Protein AF-A0A7J6S0A9-F1 (afdb_monomer_lite)

InterPro domains:
  IPR013057 Amino acid transporter, transmembrane domain [PF01490] (2-110)

Organism: Perkinsus olseni (NCBI:txid32597)

Sequence (117 aa):
YPLFLGIAALSFEGVAAMALPIENSMANPAKFPNVLGYAVVLILILNLLFSCVMVVAVSGISDDVPGVITRAMPEGSTISRVVSACLSLELLCTYPGNAIPLFKLLERSTAAGRVFG

Foldseek 3Di:
DVVVVVVVVVVCVLLVVVLVVVLVPDPDNVCSVVVSVVVVVVVVVVVVVVVVVVVVVCVPPPDDCPPDNLVVDPPPDPVSVVVVVVVVVVVVVVVVVVVVVVVVVVVVVVVVVVVVD

pLDDT: mean 77.53, std 9.84, range [43.66, 91.38]

Structure (mmCIF, N/CA/C/O backbone):
data_AF-A0A7J6S0A9-F1
#
_entry.id   AF-A0A7J6S0A9-F1
#
loop_
_atom_site.group_PDB
_atom_site.id
_atom_site.type_symbol
_atom_site.label_atom_id
_atom_site.label_alt_id
_atom_site.label_comp_id
_atom_site.label_asym_id
_atom_site.label_entity_id
_atom_site.label_seq_id
_atom_site.pdbx_PDB_ins_code
_atom_site.Cartn_x
_atom_site.Cartn_y
_atom_site.Cartn_z
_atom_site.occupancy
_atom_site.B_iso_or_equiv
_atom_site.auth_seq_id
_atom_site.auth_comp_id
_atom_site.auth_asym_id
_atom_site.auth_atom_id
_atom_site.pdbx_PDB_model_num
ATOM 1 N N . TYR A 1 1 ? 14.575 11.666 -1.178 1.00 55.00 1 TYR A N 1
ATOM 2 C CA . TYR A 1 1 ? 14.305 11.016 0.125 1.00 55.00 1 TYR A CA 1
ATOM 3 C C . TYR A 1 1 ? 12.892 11.213 0.693 1.00 55.00 1 TYR A C 1
ATOM 5 O O . TYR A 1 1 ? 12.353 10.211 1.144 1.00 55.00 1 TYR A O 1
ATOM 13 N N . PRO A 1 2 ? 12.241 12.398 0.674 1.00 79.00 2 PRO A N 1
ATOM 14 C CA . PRO A 1 2 ? 10.932 12.561 1.335 1.00 79.00 2 PRO A CA 1
ATOM 15 C C . PRO A 1 2 ? 9.806 11.734 0.693 1.00 79.00 2 PRO A C 1
ATOM 17 O O . PRO A 1 2 ? 8.942 11.225 1.398 1.00 79.00 2 PRO A O 1
ATOM 20 N N . LEU A 1 3 ? 9.858 11.532 -0.628 1.00 79.38 3 LEU A N 1
ATOM 21 C CA . LEU A 1 3 ? 8.872 10.737 -1.365 1.00 79.38 3 LEU A CA 1
ATOM 22 C C . LEU A 1 3 ? 8.800 9.278 -0.881 1.00 79.38 3 LEU A C 1
ATOM 24 O O . LEU A 1 3 ? 7.712 8.739 -0.727 1.00 79.38 3 LEU A O 1
ATOM 28 N N . PHE A 1 4 ? 9.950 8.660 -0.588 1.00 77.94 4 PHE A N 1
ATOM 29 C CA . PHE A 1 4 ? 10.008 7.283 -0.090 1.00 77.94 4 PHE A CA 1
ATOM 30 C C . PHE A 1 4 ? 9.313 7.147 1.268 1.00 77.94 4 PHE A C 1
ATOM 32 O O . PHE A 1 4 ? 8.468 6.275 1.447 1.00 77.94 4 PHE A O 1
ATOM 39 N N . LEU A 1 5 ? 9.623 8.053 2.202 1.00 82.62 5 LEU A N 1
ATOM 40 C CA . LEU A 1 5 ? 8.994 8.061 3.521 1.00 82.62 5 LEU A CA 1
ATOM 41 C C . LEU A 1 5 ? 7.485 8.337 3.421 1.00 82.62 5 LEU A C 1
ATOM 43 O O . LEU A 1 5 ? 6.708 7.700 4.123 1.00 82.62 5 LEU A O 1
ATOM 47 N N . GLY A 1 6 ? 7.071 9.242 2.527 1.00 83.44 6 GLY A N 1
ATOM 48 C CA . GLY A 1 6 ? 5.660 9.550 2.289 1.00 83.44 6 GLY A CA 1
ATOM 49 C C . GLY A 1 6 ? 4.867 8.355 1.754 1.00 83.44 6 GLY A C 1
ATOM 50 O O . GLY A 1 6 ? 3.793 8.060 2.269 1.00 83.44 6 GLY A O 1
ATOM 51 N N . ILE A 1 7 ? 5.413 7.623 0.779 1.00 81.75 7 ILE A N 1
ATOM 52 C CA . ILE A 1 7 ? 4.778 6.413 0.228 1.00 81.75 7 ILE A CA 1
ATOM 53 C C . ILE A 1 7 ? 4.733 5.293 1.276 1.00 81.75 7 ILE A C 1
ATOM 55 O O . ILE A 1 7 ? 3.716 4.609 1.409 1.00 81.75 7 ILE A O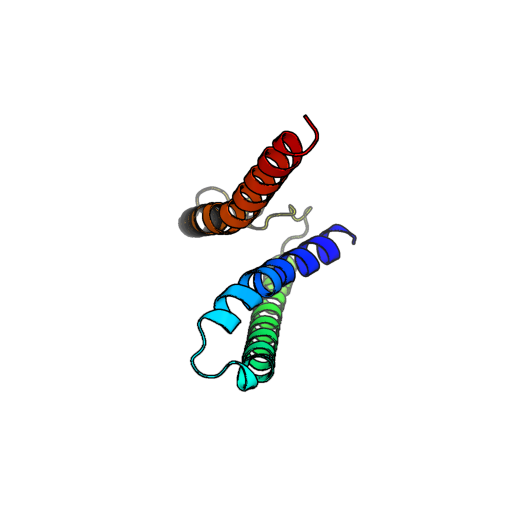 1
ATOM 59 N N . ALA A 1 8 ? 5.804 5.127 2.058 1.00 81.38 8 ALA A N 1
ATOM 60 C CA . ALA A 1 8 ? 5.834 4.156 3.147 1.00 81.38 8 ALA A CA 1
ATOM 61 C C . ALA A 1 8 ? 4.767 4.470 4.209 1.00 81.38 8 ALA A C 1
ATOM 63 O O . ALA A 1 8 ? 4.022 3.579 4.607 1.00 81.38 8 ALA A O 1
ATOM 64 N N . ALA A 1 9 ? 4.640 5.734 4.621 1.00 81.81 9 ALA A N 1
ATOM 65 C CA . ALA A 1 9 ? 3.626 6.163 5.581 1.00 81.81 9 ALA A CA 1
ATOM 66 C C . ALA A 1 9 ? 2.193 5.966 5.047 1.00 81.81 9 ALA A C 1
ATOM 68 O O . ALA A 1 9 ? 1.361 5.392 5.749 1.00 81.81 9 ALA A O 1
ATOM 69 N N . LEU A 1 10 ? 1.929 6.354 3.792 1.00 81.25 10 LEU A N 1
ATOM 70 C CA . LEU A 1 10 ? 0.634 6.163 3.123 1.00 81.25 10 LEU A CA 1
ATOM 71 C C . LEU A 1 10 ? 0.226 4.681 3.062 1.00 81.25 10 LEU A C 1
ATOM 73 O O . LEU A 1 10 ? -0.938 4.339 3.254 1.00 81.25 10 LEU A O 1
ATOM 77 N N . SER A 1 11 ? 1.191 3.782 2.852 1.00 78.44 11 SER A N 1
ATOM 78 C CA . SER A 1 11 ? 0.934 2.335 2.784 1.00 78.44 11 SER A CA 1
ATOM 79 C C . SER A 1 11 ? 0.435 1.757 4.116 1.00 78.44 11 SER A C 1
ATOM 81 O O . SER A 1 11 ? -0.344 0.804 4.124 1.00 78.44 11 SER A O 1
ATOM 83 N N . PHE A 1 12 ? 0.839 2.342 5.249 1.00 80.06 12 PHE A N 1
ATOM 84 C CA . PHE A 1 12 ? 0.359 1.936 6.574 1.00 80.06 12 PHE A CA 1
ATOM 85 C C . PHE A 1 12 ? -0.940 2.635 6.995 1.00 80.06 12 PHE A C 1
ATOM 87 O O . PHE A 1 12 ? -1.667 2.104 7.836 1.00 80.06 12 PHE A O 1
ATOM 94 N N . GLU A 1 13 ? -1.277 3.779 6.394 1.00 80.50 13 GLU A N 1
ATOM 95 C CA . GLU A 1 13 ? -2.527 4.496 6.667 1.00 80.50 13 GLU A CA 1
ATOM 96 C C . GLU A 1 13 ? -3.758 3.622 6.383 1.00 80.50 13 GLU A C 1
ATOM 98 O O . GLU A 1 13 ? -4.669 3.546 7.207 1.00 80.50 13 GLU A O 1
ATOM 103 N N . GLY A 1 14 ? -3.756 2.887 5.265 1.00 72.50 14 GLY A N 1
ATOM 104 C CA . GLY A 1 14 ? -4.860 1.993 4.899 1.00 72.50 14 GLY A CA 1
ATOM 105 C C . GLY A 1 14 ? -5.113 0.890 5.934 1.00 72.50 14 GLY A C 1
ATOM 106 O O . GLY A 1 14 ? -6.264 0.563 6.230 1.00 72.50 14 GLY A O 1
ATOM 107 N N . VAL A 1 15 ? -4.049 0.363 6.549 1.00 78.69 15 VAL A N 1
ATOM 108 C CA . VAL A 1 15 ? -4.150 -0.634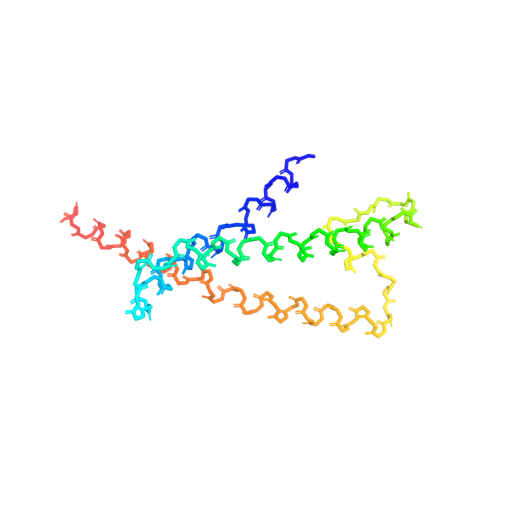 7.627 1.00 78.69 15 VAL A CA 1
ATOM 109 C C . VAL A 1 15 ? -4.771 -0.009 8.877 1.00 78.69 15 VAL A C 1
ATOM 111 O O . VAL A 1 15 ? -5.648 -0.610 9.494 1.00 78.69 15 VAL A O 1
ATOM 114 N N . ALA A 1 16 ? -4.369 1.215 9.228 1.00 70.62 16 ALA A N 1
ATOM 115 C CA . ALA A 1 16 ? -4.897 1.931 10.386 1.00 70.62 16 ALA A CA 1
ATOM 116 C C . ALA A 1 16 ? -6.373 2.334 10.213 1.00 70.62 16 ALA A C 1
ATOM 118 O O . ALA A 1 16 ? -7.167 2.189 11.142 1.00 70.62 16 ALA A O 1
ATOM 119 N N . ALA A 1 17 ? -6.769 2.789 9.021 1.00 74.06 17 ALA A N 1
ATOM 120 C CA . ALA A 1 17 ? -8.150 3.171 8.730 1.00 74.06 17 ALA A CA 1
ATOM 121 C C . ALA A 1 17 ? -9.106 1.965 8.757 1.00 74.06 17 ALA A C 1
ATOM 123 O O . ALA A 1 17 ? -10.236 2.071 9.239 1.00 74.06 17 ALA A O 1
ATOM 124 N N . MET A 1 18 ? -8.643 0.809 8.273 1.00 71.38 18 MET A N 1
ATOM 125 C CA . MET A 1 18 ? -9.434 -0.424 8.239 1.00 71.38 18 MET A CA 1
ATOM 126 C C . MET A 1 18 ? -9.377 -1.219 9.547 1.00 71.38 18 MET A C 1
ATOM 128 O O . MET A 1 18 ? -10.211 -2.097 9.758 1.00 71.38 18 MET A O 1
ATOM 132 N N . ALA A 1 19 ? -8.462 -0.891 10.460 1.00 77.19 19 ALA A N 1
ATOM 133 C CA . ALA A 1 19 ? -8.349 -1.571 11.745 1.00 77.19 19 ALA A CA 1
ATOM 134 C C . ALA A 1 19 ? -9.650 -1.500 12.566 1.00 77.19 19 ALA A C 1
ATOM 136 O O . ALA A 1 19 ? -10.143 -2.523 13.030 1.00 77.19 19 ALA A O 1
ATOM 137 N N . LEU A 1 20 ? -10.252 -0.311 12.664 1.00 78.69 20 LEU A N 1
ATOM 138 C CA . LEU A 1 20 ? -11.495 -0.052 13.405 1.00 78.69 20 LEU A CA 1
ATOM 139 C C . LEU A 1 20 ? -12.716 -0.854 12.907 1.00 78.69 20 LEU A C 1
ATOM 141 O O . LEU A 1 20 ? -13.372 -1.510 13.719 1.00 78.69 20 LEU A O 1
ATOM 145 N N . PRO A 1 21 ? -13.080 -0.826 11.608 1.00 74.62 21 PRO A N 1
ATOM 146 C CA . PRO A 1 21 ? -14.204 -1.620 11.118 1.00 74.62 21 PRO A CA 1
ATOM 147 C C . PRO A 1 21 ? -13.946 -3.129 11.207 1.00 74.62 21 PRO A C 1
ATOM 149 O O . PRO A 1 21 ? -14.896 -3.882 11.432 1.00 74.62 21 PRO A O 1
ATOM 152 N N . ILE A 1 22 ? -12.690 -3.574 11.070 1.00 79.44 22 ILE A N 1
ATOM 153 C CA . ILE A 1 22 ? -12.325 -4.984 11.246 1.00 79.44 22 ILE A CA 1
ATOM 154 C C . ILE A 1 22 ? -12.508 -5.391 12.706 1.00 79.44 22 ILE A C 1
ATOM 156 O O . ILE A 1 22 ? -13.199 -6.374 12.956 1.00 79.44 22 ILE A O 1
ATOM 160 N N . GLU A 1 23 ? -11.967 -4.626 13.659 1.00 80.00 23 GLU A N 1
ATOM 161 C CA . GLU A 1 23 ? -12.115 -4.885 15.096 1.00 80.00 23 GLU A CA 1
ATOM 162 C C . GLU A 1 23 ? -13.592 -5.010 15.494 1.00 80.00 23 GLU A C 1
ATOM 164 O O . GLU A 1 23 ? -13.972 -5.984 16.143 1.00 80.00 23 GLU A O 1
ATOM 169 N N . ASN A 1 24 ? -14.436 -4.086 15.023 1.00 78.62 24 ASN A N 1
ATOM 170 C CA . ASN A 1 24 ? -15.875 -4.088 15.295 1.00 78.62 24 ASN A CA 1
ATOM 171 C C . ASN A 1 24 ? -16.630 -5.257 14.623 1.00 78.62 24 ASN A C 1
ATOM 173 O O . ASN A 1 24 ? -17.708 -5.635 15.072 1.00 78.62 24 ASN A O 1
ATOM 177 N N . SER A 1 25 ? -16.081 -5.838 13.551 1.00 79.94 25 SER A N 1
ATOM 178 C CA . SER A 1 25 ? -16.681 -6.979 12.837 1.00 79.94 25 SER A CA 1
ATOM 179 C C . SER A 1 25 ? -16.174 -8.339 13.333 1.00 79.94 25 SER A C 1
ATOM 181 O O . SER A 1 25 ? -16.650 -9.380 12.875 1.00 79.94 25 SER A O 1
ATOM 183 N N . MET A 1 26 ? -15.200 -8.375 14.248 1.00 81.50 26 MET A N 1
ATOM 184 C CA . MET A 1 26 ? -14.660 -9.631 14.762 1.00 81.50 26 MET A CA 1
ATOM 185 C C . MET A 1 26 ? -15.524 -10.222 15.876 1.00 81.50 26 MET A C 1
ATOM 187 O O . MET A 1 26 ? -15.897 -9.548 16.829 1.00 81.50 26 MET A O 1
ATOM 191 N N . ALA A 1 27 ? -15.705 -11.544 15.840 1.00 79.00 27 ALA A N 1
ATOM 192 C CA . ALA A 1 27 ? -16.373 -12.283 16.913 1.00 79.00 27 ALA A CA 1
ATOM 193 C C . ALA A 1 27 ? -15.628 -12.224 18.267 1.00 79.00 27 ALA A C 1
ATOM 195 O O . A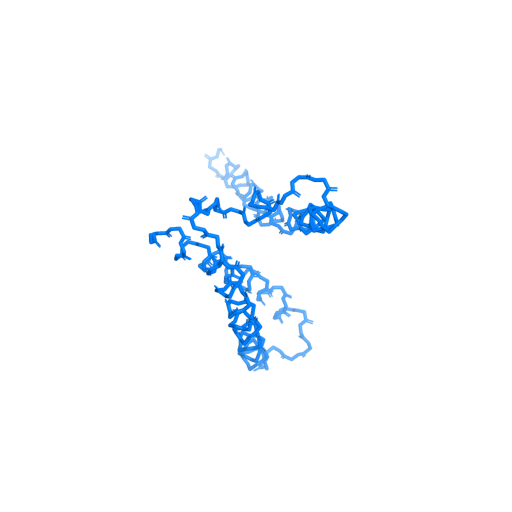LA A 1 27 ? -16.231 -12.476 19.303 1.00 79.00 27 ALA A O 1
ATOM 196 N N . ASN A 1 28 ? -14.319 -11.929 18.271 1.00 81.50 28 ASN A N 1
ATOM 197 C CA . ASN A 1 28 ? -13.487 -11.829 19.476 1.00 81.50 28 ASN A CA 1
ATOM 198 C C . ASN A 1 28 ? -12.472 -10.667 19.364 1.00 81.50 28 ASN A C 1
ATOM 200 O O . ASN A 1 28 ? -11.339 -10.898 18.922 1.00 81.50 28 ASN A O 1
ATOM 204 N N . PRO A 1 29 ? -12.822 -9.439 19.791 1.00 77.25 29 PRO A N 1
ATOM 205 C CA . PRO A 1 29 ? -11.967 -8.251 19.660 1.00 77.25 29 PRO A CA 1
ATOM 206 C C . PRO A 1 29 ? -10.633 -8.356 20.419 1.00 77.25 29 PRO A C 1
ATOM 208 O O . PRO A 1 29 ? -9.621 -7.833 19.967 1.00 77.25 29 PRO A O 1
ATOM 211 N N . ALA A 1 30 ? -10.562 -9.137 21.503 1.00 80.44 30 ALA A N 1
ATOM 212 C CA . ALA A 1 30 ? -9.332 -9.315 22.288 1.00 80.44 30 ALA A CA 1
ATOM 213 C C . ALA A 1 30 ? -8.150 -9.934 21.506 1.00 80.44 30 ALA A C 1
ATOM 215 O O . ALA A 1 30 ? -7.001 -9.808 21.922 1.00 80.44 30 ALA A O 1
ATOM 216 N N . LYS A 1 31 ? -8.405 -10.608 20.373 1.00 82.12 31 LYS A N 1
ATOM 217 C CA . LYS A 1 31 ? -7.356 -11.187 19.510 1.00 82.12 31 LYS A CA 1
ATOM 218 C C . LYS A 1 31 ? -6.891 -10.242 18.397 1.00 82.12 31 LYS A C 1
ATOM 220 O O . LYS A 1 31 ? -5.939 -10.578 17.693 1.00 82.12 31 LYS A O 1
ATOM 225 N N . PHE A 1 32 ? -7.528 -9.079 18.254 1.00 81.62 32 PHE A N 1
ATOM 226 C CA . PHE A 1 32 ? -7.227 -8.093 17.218 1.00 81.62 32 PHE A CA 1
ATOM 227 C C . PHE A 1 32 ? -5.741 -7.722 17.122 1.00 81.62 32 PHE A C 1
ATOM 229 O O . PHE A 1 32 ? -5.189 -7.847 16.028 1.00 81.62 32 PHE A O 1
ATOM 236 N N . PRO A 1 33 ? -5.050 -7.350 18.223 1.00 81.38 33 PRO A N 1
ATOM 237 C CA . PRO A 1 33 ? -3.657 -6.912 18.131 1.00 81.38 33 PRO A CA 1
ATOM 238 C C . PRO A 1 33 ? -2.722 -8.012 17.617 1.00 81.38 33 PRO A C 1
ATOM 240 O O . PRO A 1 33 ? -1.789 -7.725 16.870 1.00 81.38 33 PRO A O 1
ATOM 243 N N . ASN A 1 34 ? -2.996 -9.279 17.945 1.00 84.44 34 ASN A N 1
ATOM 244 C CA . ASN A 1 34 ? -2.183 -10.397 17.473 1.00 84.44 34 ASN A CA 1
ATOM 245 C C . ASN A 1 34 ? -2.382 -10.624 15.969 1.00 84.44 34 ASN A C 1
ATOM 247 O O . ASN A 1 34 ? -1.407 -10.761 15.236 1.00 84.44 34 ASN A O 1
ATOM 251 N N . VAL A 1 35 ? -3.633 -10.624 15.494 1.00 85.31 35 VAL A N 1
ATOM 252 C CA . VAL A 1 35 ? -3.950 -10.793 14.064 1.00 85.31 35 VAL A CA 1
ATOM 253 C C . VAL A 1 35 ? -3.393 -9.632 13.240 1.00 85.31 35 VAL A C 1
ATOM 255 O O . VAL A 1 35 ? -2.789 -9.861 12.193 1.00 85.31 35 VAL A O 1
ATOM 258 N N . LEU A 1 36 ? -3.530 -8.402 13.740 1.00 85.88 36 LEU A N 1
ATOM 259 C CA . LEU A 1 36 ? -2.960 -7.212 13.118 1.00 85.88 36 LEU A CA 1
ATOM 260 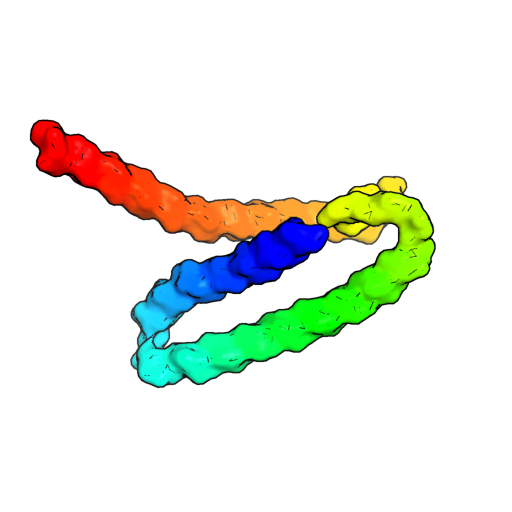C C . LEU A 1 36 ? -1.431 -7.309 13.030 1.00 85.88 36 LEU A C 1
ATOM 262 O O . LEU A 1 36 ? -0.867 -7.054 11.970 1.00 85.88 36 LEU A O 1
ATOM 266 N N . GLY A 1 37 ? -0.764 -7.743 14.104 1.00 86.06 37 GLY A N 1
ATOM 267 C CA . GLY A 1 37 ? 0.683 -7.963 14.118 1.00 86.06 37 GLY A CA 1
ATOM 268 C C . GLY A 1 37 ? 1.140 -8.972 13.061 1.00 86.06 37 GLY A C 1
ATOM 269 O O . GLY A 1 37 ? 2.053 -8.679 12.289 1.00 86.06 37 GLY A O 1
ATOM 270 N N . TYR A 1 38 ? 0.469 -10.125 12.958 1.00 87.81 38 TYR A N 1
ATOM 271 C CA . TYR A 1 38 ? 0.767 -11.115 11.915 1.00 87.81 38 TYR A CA 1
ATOM 272 C C . TYR A 1 38 ? 0.550 -10.562 10.502 1.00 87.81 38 TYR A C 1
ATOM 274 O O . TYR A 1 38 ? 1.376 -10.804 9.622 1.00 87.81 38 TYR A O 1
ATOM 282 N N . ALA A 1 39 ? -0.521 -9.796 10.282 1.00 86.38 39 ALA A N 1
ATOM 283 C CA . ALA A 1 39 ? -0.806 -9.182 8.989 1.00 86.38 39 ALA A CA 1
ATOM 284 C C . ALA A 1 39 ? 0.268 -8.158 8.592 1.00 86.38 39 ALA A C 1
ATOM 286 O O . ALA A 1 39 ? 0.760 -8.189 7.466 1.00 86.38 39 ALA A O 1
ATOM 287 N N . VAL A 1 40 ? 0.687 -7.294 9.521 1.00 87.38 40 VAL A N 1
ATOM 288 C CA . VAL A 1 40 ? 1.744 -6.301 9.277 1.00 87.38 40 VAL A CA 1
ATOM 289 C C . VAL A 1 40 ? 3.077 -6.981 8.962 1.00 87.38 40 VAL A C 1
ATOM 291 O O . VAL A 1 40 ? 3.742 -6.590 8.005 1.00 87.38 40 VAL A O 1
ATOM 294 N N . VAL A 1 41 ? 3.452 -8.029 9.704 1.00 89.94 41 VAL A N 1
ATOM 295 C CA . VAL A 1 41 ? 4.677 -8.802 9.432 1.00 89.94 41 VAL A CA 1
ATOM 296 C C . VAL A 1 41 ? 4.621 -9.451 8.049 1.00 89.94 41 VAL A C 1
ATOM 298 O O . VAL A 1 41 ? 5.590 -9.367 7.296 1.00 89.94 41 VAL A O 1
ATOM 301 N N . LEU A 1 42 ? 3.486 -10.051 7.682 1.00 89.75 42 LEU A N 1
ATOM 302 C CA . LEU A 1 42 ? 3.291 -10.646 6.360 1.00 89.75 42 LEU A CA 1
ATOM 303 C C . LEU A 1 42 ? 3.448 -9.603 5.244 1.00 89.75 42 LEU A C 1
ATOM 305 O O . LEU A 1 42 ? 4.186 -9.832 4.286 1.00 89.75 42 LEU A O 1
ATOM 309 N N . ILE A 1 43 ? 2.794 -8.447 5.381 1.00 86.81 43 ILE A N 1
ATOM 310 C CA . ILE A 1 43 ? 2.877 -7.342 4.417 1.00 86.81 43 ILE A CA 1
ATOM 311 C C . ILE A 1 43 ? 4.319 -6.838 4.293 1.00 86.81 43 ILE A C 1
ATOM 313 O O . ILE A 1 43 ? 4.776 -6.563 3.183 1.00 86.81 43 ILE A O 1
ATOM 317 N N . LEU A 1 44 ? 5.055 -6.745 5.403 1.00 88.56 44 LEU A N 1
ATOM 318 C CA . LEU A 1 44 ? 6.455 -6.322 5.408 1.00 88.56 44 LEU A CA 1
ATOM 319 C C . LEU A 1 44 ? 7.332 -7.315 4.636 1.00 88.56 44 LEU A C 1
ATOM 321 O O . LEU A 1 44 ? 8.103 -6.894 3.777 1.00 88.56 44 LEU A O 1
ATOM 325 N N . ILE A 1 45 ? 7.168 -8.621 4.871 1.00 91.38 45 ILE A N 1
ATOM 326 C CA . ILE A 1 45 ? 7.898 -9.669 4.141 1.00 91.38 45 ILE A CA 1
ATOM 327 C C . ILE A 1 45 ? 7.616 -9.578 2.637 1.00 91.38 45 ILE A C 1
ATOM 329 O O . ILE A 1 45 ? 8.552 -9.589 1.838 1.00 91.38 45 ILE A O 1
ATOM 333 N N . LEU A 1 46 ? 6.347 -9.442 2.242 1.00 89.31 46 LEU A N 1
ATOM 334 C CA . LEU A 1 46 ? 5.961 -9.319 0.833 1.00 89.31 46 LEU A CA 1
ATOM 335 C C . LEU A 1 46 ? 6.570 -8.074 0.176 1.00 89.31 46 LEU A C 1
ATOM 337 O O . LEU A 1 46 ? 7.115 -8.167 -0.924 1.00 89.31 46 LEU A O 1
ATOM 341 N N . ASN A 1 47 ? 6.536 -6.928 0.862 1.00 86.50 47 ASN A N 1
ATOM 342 C CA . ASN A 1 47 ? 7.169 -5.701 0.380 1.00 86.50 47 ASN A CA 1
ATOM 343 C C . ASN A 1 47 ? 8.685 -5.855 0.242 1.00 86.50 47 ASN A C 1
ATOM 345 O O . ASN A 1 47 ? 9.257 -5.372 -0.733 1.00 86.50 47 ASN A O 1
ATOM 349 N N . LEU A 1 48 ? 9.339 -6.553 1.174 1.00 88.69 48 LEU A N 1
ATOM 350 C CA . LEU A 1 48 ? 10.776 -6.807 1.112 1.00 88.69 48 LEU A CA 1
ATOM 351 C C . LEU A 1 48 ? 11.136 -7.665 -0.111 1.00 88.69 48 LEU A C 1
ATOM 353 O O . LEU A 1 48 ? 12.052 -7.322 -0.855 1.00 88.69 48 LEU A O 1
ATOM 357 N N . LEU A 1 49 ? 10.375 -8.737 -0.356 1.00 90.12 49 LEU A N 1
ATOM 358 C CA . LEU A 1 49 ? 10.554 -9.607 -1.523 1.00 90.12 49 LEU A CA 1
ATOM 359 C C . LEU A 1 49 ? 10.367 -8.832 -2.831 1.00 90.12 49 LEU A C 1
ATOM 361 O O . LEU A 1 49 ? 11.198 -8.931 -3.734 1.00 90.12 49 LEU A O 1
ATOM 365 N N . PHE A 1 50 ? 9.310 -8.022 -2.921 1.00 85.00 50 PHE A N 1
ATOM 366 C CA . PHE A 1 50 ? 9.050 -7.196 -4.097 1.00 85.00 50 PHE A CA 1
ATOM 367 C C . PHE A 1 50 ? 10.134 -6.128 -4.299 1.00 85.00 50 PHE A C 1
ATOM 369 O O . PHE A 1 50 ? 10.582 -5.895 -5.421 1.00 85.00 50 PHE A O 1
ATOM 376 N N . SER A 1 51 ? 10.622 -5.531 -3.210 1.00 84.56 51 SER A N 1
ATOM 377 C CA . SER A 1 51 ? 11.719 -4.565 -3.239 1.00 84.56 51 SER A CA 1
ATOM 378 C C . SER A 1 51 ? 13.018 -5.191 -3.756 1.00 84.56 51 SER A C 1
ATOM 380 O O . SER A 1 51 ? 13.684 -4.585 -4.592 1.00 84.56 51 SER A O 1
ATOM 382 N N . CYS A 1 52 ? 13.347 -6.427 -3.365 1.00 85.44 52 CYS A N 1
ATOM 383 C CA . CYS A 1 52 ? 14.502 -7.141 -3.917 1.00 85.44 52 CYS A CA 1
ATOM 384 C C . CYS A 1 52 ? 14.396 -7.328 -5.438 1.00 85.44 52 CYS A C 1
ATOM 386 O O . CYS A 1 52 ? 15.360 -7.063 -6.156 1.00 85.44 52 CYS A O 1
ATOM 388 N N . VAL A 1 53 ? 13.223 -7.731 -5.941 1.00 84.06 53 VAL A N 1
ATOM 389 C CA . VAL A 1 53 ? 12.978 -7.871 -7.388 1.00 84.06 53 VAL A CA 1
ATOM 390 C C . VAL A 1 53 ? 13.112 -6.521 -8.099 1.00 84.06 53 VAL A C 1
ATOM 392 O O . VAL A 1 53 ? 13.720 -6.437 -9.165 1.00 84.06 53 VAL A O 1
ATOM 395 N N . MET A 1 54 ? 12.601 -5.455 -7.484 1.00 77.19 54 MET A N 1
ATOM 396 C CA . MET A 1 54 ? 12.668 -4.097 -8.015 1.00 77.19 54 MET A CA 1
ATOM 397 C C . MET A 1 54 ? 14.107 -3.575 -8.124 1.00 77.19 54 MET A C 1
ATOM 399 O O . MET A 1 54 ? 14.469 -2.994 -9.143 1.00 77.19 54 MET A O 1
ATOM 403 N N . VAL A 1 55 ? 14.952 -3.807 -7.114 1.00 79.00 55 VAL A N 1
ATOM 404 C CA . VAL A 1 55 ? 16.370 -3.401 -7.144 1.00 79.00 55 VAL A CA 1
ATOM 405 C C . VAL A 1 55 ? 17.104 -4.076 -8.304 1.00 79.00 55 VAL A C 1
ATOM 407 O O . VAL A 1 55 ? 17.853 -3.416 -9.023 1.00 79.00 55 VAL A O 1
ATOM 410 N N . VAL A 1 56 ? 16.844 -5.366 -8.536 1.00 79.69 56 VAL A N 1
ATOM 411 C CA . VAL A 1 56 ? 17.423 -6.097 -9.674 1.00 79.69 56 VAL A CA 1
ATOM 412 C C . VAL A 1 56 ? 16.911 -5.532 -11.002 1.00 79.69 56 VAL A C 1
ATOM 414 O O . VAL A 1 56 ? 17.714 -5.264 -11.893 1.00 79.69 56 VAL A O 1
ATOM 417 N N . ALA A 1 57 ? 15.606 -5.278 -11.123 1.00 73.81 57 ALA A N 1
ATOM 418 C CA . ALA A 1 57 ? 15.001 -4.721 -12.335 1.00 73.81 57 ALA A CA 1
ATOM 419 C C . ALA A 1 57 ? 15.533 -3.320 -12.694 1.00 73.81 57 ALA A C 1
ATOM 421 O O . ALA A 1 57 ? 15.723 -3.015 -13.869 1.00 73.81 57 ALA A O 1
ATOM 422 N N . VAL A 1 58 ? 15.802 -2.480 -11.690 1.00 71.12 58 VAL A N 1
ATOM 423 C CA . VAL A 1 58 ? 16.308 -1.112 -11.878 1.00 71.12 58 VAL A CA 1
ATOM 424 C C . VAL A 1 58 ? 17.817 -1.078 -12.122 1.00 71.12 58 VAL A C 1
ATOM 426 O O . VAL A 1 58 ? 18.290 -0.202 -12.835 1.00 71.12 58 VAL A O 1
ATOM 429 N N . SER A 1 59 ? 18.585 -2.041 -11.601 1.00 66.88 59 SER A N 1
ATOM 430 C CA . SER A 1 59 ? 20.050 -2.072 -11.768 1.00 66.88 59 SER A CA 1
ATOM 431 C C . SER A 1 59 ? 20.534 -2.142 -13.229 1.00 66.88 59 SER A C 1
ATOM 433 O O . SER A 1 59 ? 21.683 -1.804 -13.504 1.00 66.88 59 SER A O 1
ATOM 435 N N . GLY A 1 60 ? 19.664 -2.536 -14.168 1.00 65.44 60 GLY A N 1
ATOM 436 C CA . GLY A 1 60 ? 19.930 -2.521 -15.612 1.00 65.44 60 GLY A CA 1
ATOM 437 C C . GLY A 1 60 ? 19.509 -1.239 -16.347 1.00 65.44 60 GLY A C 1
ATOM 438 O O . GLY A 1 60 ? 19.752 -1.137 -17.546 1.00 65.44 60 GLY A O 1
ATOM 439 N N . ILE A 1 61 ? 18.871 -0.280 -15.668 1.00 65.75 61 ILE A N 1
ATOM 440 C CA . ILE A 1 61 ? 18.349 0.967 -16.246 1.00 65.75 61 ILE A CA 1
ATOM 441 C C . ILE A 1 61 ? 19.265 2.111 -15.793 1.00 65.75 61 ILE A C 1
ATOM 443 O O . ILE A 1 61 ? 19.261 2.497 -14.628 1.00 65.75 61 ILE A O 1
ATOM 447 N N . SER A 1 62 ? 20.106 2.610 -16.702 1.00 57.41 62 SER A N 1
ATOM 448 C CA . SER A 1 62 ? 21.109 3.649 -16.410 1.00 57.41 62 SER A CA 1
ATOM 449 C C . SER A 1 62 ? 20.585 5.087 -16.530 1.00 57.41 62 SER A C 1
ATOM 451 O O . SER A 1 62 ? 21.261 6.006 -16.077 1.00 57.41 62 SER A O 1
ATOM 453 N N . ASP A 1 63 ? 19.405 5.279 -17.124 1.00 63.47 63 ASP A N 1
ATOM 454 C CA . ASP A 1 63 ? 18.755 6.585 -17.276 1.00 63.47 63 ASP A CA 1
ATOM 455 C C . ASP A 1 63 ? 17.741 6.862 -16.159 1.00 63.47 63 ASP A C 1
ATOM 457 O O . ASP A 1 63 ? 17.265 5.942 -15.491 1.00 63.47 63 ASP A O 1
ATOM 461 N N . ASP A 1 64 ? 17.429 8.148 -15.971 1.00 61.66 64 ASP A N 1
ATOM 462 C CA . ASP A 1 64 ? 16.524 8.701 -14.957 1.00 61.66 64 ASP A CA 1
ATOM 463 C C . ASP A 1 64 ? 15.264 7.837 -14.791 1.00 61.66 64 ASP A C 1
ATOM 465 O O . ASP A 1 64 ? 14.381 7.819 -15.649 1.00 61.66 64 ASP A O 1
ATOM 469 N N . VAL A 1 65 ? 15.206 7.060 -13.703 1.00 63.62 65 VAL A N 1
ATOM 470 C CA . VAL A 1 65 ? 14.099 6.132 -13.458 1.00 63.62 65 VAL A CA 1
ATOM 471 C C . VAL A 1 65 ? 12.877 6.972 -13.097 1.00 63.62 65 VAL A C 1
ATOM 473 O O . VAL A 1 65 ? 12.851 7.568 -12.013 1.00 63.62 65 VAL A O 1
ATOM 476 N N . PRO A 1 66 ? 11.840 7.034 -13.953 1.00 63.25 66 PRO A N 1
ATOM 477 C CA . PRO A 1 66 ? 10.640 7.778 -13.622 1.00 63.25 66 PRO A CA 1
ATOM 478 C C . PRO A 1 66 ? 10.036 7.207 -12.336 1.00 63.25 66 PRO A C 1
ATOM 480 O O . PRO A 1 66 ? 10.016 5.994 -12.130 1.00 63.25 66 PRO A O 1
ATOM 483 N N . GLY A 1 67 ? 9.480 8.078 -11.486 1.00 63.16 67 GLY A N 1
ATOM 484 C CA . GLY A 1 67 ? 8.886 7.696 -10.193 1.00 63.16 67 GLY A CA 1
ATOM 485 C C . GLY A 1 67 ? 7.750 6.660 -10.266 1.00 63.16 67 GLY A C 1
ATOM 486 O O . GLY A 1 67 ? 7.263 6.215 -9.232 1.00 63.16 67 GLY A O 1
ATOM 487 N N . VAL A 1 68 ? 7.343 6.258 -11.474 1.00 69.44 68 VAL A N 1
ATOM 488 C CA . VAL A 1 68 ? 6.450 5.135 -11.755 1.00 69.44 68 VAL A CA 1
ATOM 489 C C . VAL A 1 68 ? 7.132 4.225 -12.781 1.00 69.44 68 VAL A C 1
ATOM 491 O O . VAL A 1 68 ? 7.289 4.610 -13.940 1.00 69.44 68 VAL A O 1
ATOM 494 N N . ILE A 1 69 ? 7.491 3.001 -12.373 1.00 68.50 69 ILE A N 1
ATOM 495 C CA . ILE A 1 69 ? 8.214 2.016 -13.207 1.00 68.50 69 ILE A CA 1
ATOM 496 C C . ILE A 1 69 ? 7.482 1.689 -14.515 1.00 68.50 69 ILE A C 1
ATOM 498 O O . ILE A 1 69 ? 8.113 1.430 -15.535 1.00 68.50 69 ILE A O 1
ATOM 502 N N . THR A 1 70 ? 6.149 1.774 -14.524 1.00 68.19 70 THR A N 1
ATOM 503 C CA . THR A 1 70 ? 5.322 1.545 -15.717 1.00 68.19 70 THR A CA 1
ATOM 504 C C . THR A 1 70 ? 5.664 2.508 -16.855 1.00 68.19 70 THR A C 1
ATOM 506 O O . THR A 1 70 ? 5.537 2.133 -18.015 1.00 68.19 70 THR A O 1
ATOM 509 N N . ARG A 1 71 ? 6.159 3.718 -16.550 1.00 63.56 71 ARG A N 1
ATOM 510 C CA . ARG A 1 71 ? 6.646 4.670 -17.564 1.00 63.56 71 ARG A CA 1
ATOM 511 C C . ARG A 1 71 ? 8.043 4.356 -18.096 1.00 63.56 71 ARG A C 1
ATOM 513 O O . ARG A 1 71 ? 8.391 4.858 -19.154 1.00 63.56 71 ARG A O 1
ATOM 520 N N . ALA A 1 72 ? 8.832 3.562 -17.376 1.00 64.38 72 ALA A N 1
ATOM 521 C CA . ALA A 1 72 ? 10.155 3.126 -17.819 1.00 64.38 72 ALA A CA 1
ATOM 522 C C . ALA A 1 72 ? 10.085 1.913 -18.767 1.00 64.38 72 ALA A C 1
ATOM 524 O O . ALA A 1 72 ? 11.089 1.527 -19.360 1.00 64.38 72 ALA A O 1
ATOM 525 N N . MET A 1 73 ? 8.915 1.275 -18.888 1.00 65.56 73 MET A N 1
ATOM 526 C CA . MET A 1 73 ? 8.739 0.062 -19.682 1.00 65.56 73 MET A CA 1
ATOM 527 C C . MET A 1 73 ? 8.572 0.408 -21.174 1.00 65.56 73 MET A C 1
ATOM 529 O O . MET A 1 73 ? 7.817 1.329 -21.482 1.00 65.56 73 MET A O 1
ATOM 533 N N . PRO A 1 74 ? 9.207 -0.326 -22.113 1.00 64.06 74 PRO A N 1
ATOM 534 C CA . PRO A 1 74 ? 9.079 -0.053 -23.543 1.00 64.06 74 PRO A CA 1
ATOM 535 C C . PRO A 1 74 ? 7.609 -0.073 -23.986 1.00 64.06 74 PRO A C 1
ATOM 537 O O . PRO A 1 74 ? 6.890 -1.065 -23.790 1.00 64.06 74 PRO A O 1
ATOM 540 N N . GLU A 1 75 ? 7.167 1.046 -24.567 1.00 59.03 75 GLU A N 1
ATOM 541 C CA . GLU A 1 75 ? 5.801 1.226 -25.051 1.00 59.03 75 GLU A CA 1
ATOM 542 C C . GLU A 1 75 ? 5.494 0.194 -26.148 1.00 59.03 75 GLU A C 1
ATOM 544 O O . GLU A 1 75 ? 6.232 0.054 -27.121 1.00 59.03 75 GLU A O 1
ATOM 549 N N . GLY A 1 76 ? 4.407 -0.568 -25.977 1.00 61.31 76 GLY A N 1
ATOM 550 C CA . GLY A 1 76 ? 3.918 -1.521 -26.984 1.00 61.31 76 GLY A CA 1
ATOM 551 C C . GLY A 1 76 ? 4.092 -3.007 -26.659 1.00 61.31 76 GLY A C 1
ATOM 552 O O . GLY A 1 76 ? 3.527 -3.839 -27.368 1.00 61.31 76 GLY A O 1
ATOM 553 N N . SER A 1 77 ? 4.784 -3.381 -25.577 1.00 73.00 77 SER A N 1
ATOM 554 C CA . SER A 1 77 ? 4.791 -4.784 -25.131 1.00 73.00 77 SER A CA 1
ATOM 555 C C . SER A 1 77 ? 3.440 -5.183 -24.514 1.00 73.00 77 SER A C 1
ATOM 557 O O . SER A 1 77 ? 2.846 -4.435 -23.732 1.00 73.00 77 SER A O 1
ATOM 559 N N . THR A 1 78 ? 2.954 -6.393 -24.818 1.00 73.81 78 THR A N 1
ATOM 560 C CA . THR A 1 78 ? 1.716 -6.946 -24.229 1.00 73.81 78 THR A CA 1
ATOM 561 C C . THR A 1 78 ? 1.759 -6.928 -22.697 1.00 73.81 78 THR A C 1
ATOM 563 O O . THR A 1 78 ? 0.745 -6.684 -22.048 1.00 73.81 78 THR A O 1
ATOM 566 N N . ILE A 1 79 ? 2.950 -7.103 -22.120 1.00 75.44 79 ILE A N 1
ATOM 567 C CA . ILE A 1 79 ? 3.195 -7.087 -20.675 1.00 75.44 79 ILE A CA 1
ATOM 568 C C . ILE A 1 79 ? 2.918 -5.695 -20.088 1.00 75.44 79 ILE A C 1
ATOM 570 O O . ILE A 1 79 ? 2.177 -5.592 -19.114 1.00 75.44 79 ILE A O 1
ATOM 574 N N . SER A 1 80 ? 3.423 -4.622 -20.709 1.00 77.06 80 SER A N 1
ATOM 575 C CA . SER A 1 80 ? 3.181 -3.244 -20.250 1.00 77.06 80 SER A CA 1
ATOM 576 C C . SER A 1 80 ? 1.687 -2.898 -20.223 1.00 77.06 80 SER A C 1
ATOM 578 O O . SER A 1 80 ? 1.188 -2.287 -19.274 1.00 77.06 80 SER A O 1
ATOM 580 N N . ARG A 1 81 ? 0.932 -3.370 -21.222 1.00 80.12 81 ARG A N 1
ATOM 581 C CA . ARG A 1 81 ? -0.516 -3.140 -21.313 1.00 80.12 81 ARG A CA 1
ATOM 582 C C . ARG A 1 81 ? -1.299 -3.877 -20.225 1.00 80.12 81 ARG A C 1
ATOM 584 O O . ARG A 1 81 ? -2.221 -3.301 -19.653 1.00 80.12 81 ARG A O 1
ATOM 591 N N . VAL A 1 82 ? -0.914 -5.116 -19.915 1.00 84.25 82 VAL A N 1
ATOM 592 C CA . VAL A 1 82 ? -1.516 -5.904 -18.826 1.00 84.25 82 VAL A CA 1
ATOM 593 C C . VAL A 1 82 ? -1.216 -5.272 -17.468 1.00 84.25 82 VAL A C 1
ATOM 595 O O . VAL A 1 82 ? -2.136 -5.066 -16.682 1.00 84.25 82 VAL A O 1
ATOM 598 N N . VAL A 1 83 ? 0.038 -4.890 -17.210 1.00 84.38 83 VAL A N 1
ATOM 599 C CA . VAL A 1 83 ? 0.429 -4.228 -15.954 1.00 84.38 83 VAL A CA 1
ATOM 600 C C . VAL A 1 83 ? -0.317 -2.904 -15.780 1.00 84.38 83 VAL A C 1
ATOM 602 O O . VAL A 1 83 ? -0.881 -2.651 -14.719 1.00 84.38 83 VAL A O 1
ATOM 605 N N . SER A 1 84 ? -0.396 -2.087 -16.832 1.00 83.69 84 SER A N 1
ATOM 606 C CA . SER A 1 84 ? -1.131 -0.815 -16.801 1.00 83.69 84 SER A CA 1
ATOM 607 C C . SER A 1 84 ? -2.630 -1.009 -16.549 1.00 83.69 84 SER A C 1
ATOM 609 O O . SER A 1 84 ? -3.240 -0.223 -15.822 1.00 83.69 84 SER A O 1
ATOM 611 N N . ALA A 1 85 ? -3.230 -2.065 -17.108 1.00 87.12 85 ALA A N 1
ATOM 612 C CA . ALA A 1 85 ? -4.624 -2.410 -16.847 1.00 87.12 85 ALA A CA 1
ATOM 613 C C . ALA A 1 85 ? -4.837 -2.842 -15.387 1.00 87.12 85 ALA A C 1
ATOM 615 O O . ALA A 1 85 ? -5.753 -2.339 -14.742 1.00 87.12 85 ALA A O 1
ATOM 616 N N . CYS A 1 86 ? -3.967 -3.697 -14.838 1.00 87.38 86 CYS A N 1
ATOM 617 C CA . CYS A 1 86 ? -4.019 -4.096 -13.429 1.00 87.38 86 CYS A CA 1
ATOM 618 C C . CYS A 1 86 ? -3.874 -2.898 -12.484 1.00 87.38 86 CYS A C 1
ATOM 620 O O . CYS A 1 86 ? -4.675 -2.763 -11.566 1.00 87.38 86 CYS A O 1
ATOM 622 N N . LEU A 1 87 ? -2.925 -1.993 -12.746 1.00 86.25 87 LEU A N 1
ATOM 623 C CA . LEU A 1 87 ? -2.753 -0.769 -11.955 1.00 86.25 87 LEU A CA 1
ATOM 624 C C . LEU A 1 87 ? -3.986 0.138 -12.024 1.00 86.25 87 LEU A C 1
ATOM 626 O O . LEU A 1 87 ? -4.405 0.705 -11.020 1.00 86.25 87 LEU A O 1
ATOM 630 N N . SER A 1 88 ? -4.607 0.250 -13.198 1.00 89.00 88 SER A N 1
ATOM 631 C CA . SER A 1 88 ? -5.841 1.027 -13.352 1.00 89.00 88 SER A CA 1
ATOM 632 C C . SER A 1 88 ? -7.006 0.405 -12.572 1.00 89.00 88 SER A C 1
ATOM 634 O O . SER A 1 88 ? -7.787 1.130 -11.959 1.00 89.00 88 SER A O 1
ATOM 636 N N . LEU A 1 89 ? -7.112 -0.928 -12.555 1.00 89.12 89 LEU A N 1
ATOM 637 C CA . LEU A 1 89 ? -8.116 -1.655 -11.771 1.00 89.12 89 LEU A CA 1
ATOM 638 C C . LEU A 1 89 ? -7.868 -1.537 -10.261 1.00 89.12 89 LEU A C 1
ATOM 640 O O . LEU A 1 89 ? -8.815 -1.336 -9.503 1.00 89.12 89 LEU A O 1
ATOM 644 N N . GLU A 1 90 ? -6.611 -1.613 -9.824 1.00 88.50 90 GLU A N 1
ATOM 645 C CA . GLU A 1 90 ? -6.210 -1.397 -8.431 1.00 88.50 90 GLU A CA 1
ATOM 646 C C . GLU A 1 90 ? -6.601 0.007 -7.955 1.00 88.50 90 GLU A C 1
ATOM 648 O O . GLU A 1 90 ? -7.240 0.156 -6.909 1.00 88.50 90 GLU A O 1
ATOM 653 N N . LEU A 1 91 ? -6.296 1.037 -8.753 1.00 87.69 91 LEU A N 1
ATOM 654 C CA . LEU A 1 91 ? -6.694 2.416 -8.470 1.00 87.69 91 LEU A CA 1
ATOM 655 C C . LEU A 1 91 ? -8.215 2.548 -8.401 1.00 87.69 91 LEU A C 1
ATOM 657 O O . LEU A 1 91 ? -8.737 3.132 -7.450 1.00 87.69 91 LEU A O 1
ATOM 661 N N . LEU A 1 92 ? -8.934 1.961 -9.360 1.00 89.31 92 LEU A N 1
ATOM 662 C CA . LEU A 1 92 ? -10.394 1.980 -9.383 1.00 89.31 92 LEU A CA 1
ATOM 663 C C . LEU A 1 92 ? -11.001 1.317 -8.140 1.00 89.31 92 LEU A C 1
ATOM 665 O O . LEU A 1 92 ? -12.024 1.783 -7.651 1.00 89.31 92 LEU A O 1
ATOM 669 N N . CYS A 1 93 ? -10.373 0.267 -7.608 1.00 84.75 93 CYS A N 1
ATOM 670 C CA . CYS A 1 93 ? -10.800 -0.385 -6.371 1.00 84.75 93 CYS A CA 1
ATOM 671 C C . CYS A 1 93 ? -10.427 0.425 -5.116 1.00 84.75 93 CYS A C 1
ATOM 673 O O . CYS A 1 93 ? -11.147 0.404 -4.118 1.00 84.75 93 CYS A O 1
ATOM 675 N N . THR A 1 94 ? -9.321 1.165 -5.161 1.00 85.00 94 THR A N 1
ATOM 676 C CA . THR A 1 94 ? -8.796 1.941 -4.028 1.00 85.00 94 THR A CA 1
ATOM 677 C C . THR A 1 94 ? -9.558 3.254 -3.818 1.00 85.00 94 THR A C 1
ATOM 679 O O . THR A 1 94 ? -9.830 3.648 -2.681 1.00 85.00 94 THR A O 1
ATOM 682 N N . TYR A 1 95 ? -9.971 3.920 -4.900 1.00 85.31 95 TYR A N 1
ATOM 683 C CA . TYR A 1 95 ? -10.763 5.155 -4.850 1.00 85.31 95 TYR A CA 1
ATOM 684 C C . TYR A 1 95 ? -12.045 5.070 -3.998 1.00 85.31 95 TYR A C 1
ATOM 686 O O . TYR A 1 95 ? -12.217 5.922 -3.122 1.00 85.31 95 TYR A O 1
ATOM 694 N N . PRO A 1 96 ? -12.943 4.082 -4.179 1.00 83.12 96 PRO A N 1
ATOM 695 C CA . PRO A 1 96 ? -14.159 3.985 -3.375 1.00 83.12 96 PRO A CA 1
ATOM 696 C C . PRO A 1 96 ? -13.858 3.708 -1.897 1.00 83.12 96 PRO A C 1
ATOM 698 O O . PRO A 1 96 ? -14.552 4.242 -1.034 1.00 83.12 96 PRO A O 1
ATOM 701 N N . GLY A 1 97 ? -12.800 2.948 -1.587 1.00 79.75 97 GLY A N 1
ATOM 702 C CA . GLY A 1 97 ? -12.381 2.692 -0.205 1.00 79.75 97 GLY A CA 1
ATOM 703 C C . GLY A 1 97 ? -11.984 3.971 0.538 1.00 79.75 97 GLY A C 1
ATOM 704 O O . GLY A 1 97 ? -12.417 4.193 1.669 1.00 79.75 97 GLY A O 1
ATOM 705 N N . ASN A 1 98 ? -11.236 4.854 -0.129 1.00 78.81 98 ASN A N 1
ATOM 706 C CA . ASN A 1 98 ? -10.812 6.142 0.431 1.00 78.81 98 ASN A CA 1
ATOM 707 C C . ASN A 1 98 ? -11.920 7.210 0.434 1.00 78.81 98 ASN A C 1
ATOM 709 O O . ASN A 1 98 ? -11.859 8.164 1.209 1.00 78.81 98 ASN A O 1
ATOM 713 N N . ALA A 1 99 ? -12.960 7.060 -0.389 1.00 83.19 99 ALA A N 1
ATOM 714 C CA . ALA A 1 99 ? -14.072 8.006 -0.430 1.00 83.19 99 ALA A CA 1
ATOM 715 C C . ALA A 1 99 ? -14.961 7.938 0.829 1.00 83.19 99 ALA A C 1
ATOM 717 O O . ALA A 1 99 ? -15.477 8.961 1.274 1.00 83.19 99 ALA A O 1
ATOM 718 N N . ILE A 1 100 ? -15.117 6.762 1.449 1.00 82.00 100 ILE A N 1
ATOM 719 C CA . ILE A 1 100 ? -15.956 6.565 2.649 1.00 82.00 100 ILE A CA 1
ATOM 720 C C . ILE A 1 100 ? -15.558 7.483 3.824 1.00 82.00 100 ILE A C 1
ATOM 722 O O . ILE A 1 100 ? -16.435 8.173 4.356 1.00 82.00 100 ILE A O 1
ATOM 726 N N . PRO A 1 101 ? -14.287 7.531 4.274 1.00 75.06 101 PRO A N 1
ATOM 727 C CA . PRO A 1 101 ? -13.890 8.445 5.344 1.00 75.06 101 PRO A CA 1
ATOM 728 C C . PRO A 1 101 ? -14.041 9.919 4.940 1.00 75.06 101 PRO A C 1
ATOM 730 O O . PRO A 1 101 ? -14.435 10.730 5.778 1.00 75.06 101 PRO A O 1
ATOM 733 N N . LEU A 1 102 ? -13.813 10.258 3.665 1.00 80.94 102 LEU A N 1
ATOM 734 C CA . LEU A 1 102 ? -13.998 11.615 3.146 1.00 80.94 102 LEU A CA 1
ATOM 735 C C . LEU A 1 102 ? -15.462 12.070 3.258 1.00 80.94 102 LEU A C 1
ATOM 737 O O . LEU A 1 102 ? -15.732 13.161 3.758 1.00 80.94 102 LEU A O 1
ATOM 741 N N . PHE A 1 103 ? -16.416 11.220 2.866 1.00 82.44 103 PHE A N 1
ATOM 742 C CA . PHE A 1 103 ? -17.843 11.518 3.006 1.00 82.44 103 PHE A CA 1
ATOM 743 C C . PHE A 1 103 ? -18.259 11.661 4.472 1.00 82.44 103 PHE A C 1
ATOM 745 O O . PHE A 1 103 ? -18.953 12.616 4.811 1.00 82.44 103 PHE A O 1
ATOM 752 N N . LYS A 1 104 ? -17.768 10.794 5.368 1.00 79.50 104 LYS A N 1
ATOM 753 C CA . LYS A 1 104 ? -18.022 10.926 6.815 1.00 79.50 104 LYS A CA 1
ATOM 754 C C . LYS A 1 104 ? -17.474 12.234 7.388 1.00 79.50 104 LYS A C 1
ATOM 756 O O . LYS A 1 104 ? -18.099 12.832 8.264 1.00 79.50 104 LYS A O 1
ATOM 761 N N . LEU A 1 105 ? -16.308 12.684 6.922 1.00 83.38 105 LEU A N 1
ATOM 762 C CA . LEU A 1 105 ? -15.742 13.974 7.316 1.00 83.38 105 LEU A CA 1
ATOM 763 C C . LEU A 1 105 ? -16.617 15.135 6.823 1.00 83.38 105 LEU A C 1
ATOM 765 O O . LEU A 1 105 ? -16.889 16.064 7.582 1.00 83.38 105 LEU A O 1
ATOM 769 N N . LEU A 1 106 ? -17.095 15.057 5.581 1.00 87.19 106 LEU A N 1
ATOM 770 C CA . LEU A 1 106 ? -17.940 16.076 4.961 1.00 87.19 106 LEU A CA 1
ATOM 771 C C . LEU A 1 106 ? -19.320 16.170 5.637 1.00 87.19 106 LEU A C 1
ATOM 773 O O . LEU A 1 106 ? -19.798 17.273 5.915 1.00 87.19 106 LEU A O 1
ATOM 777 N N . GLU A 1 107 ? -19.923 15.033 5.996 1.00 87.62 107 GLU A N 1
ATOM 778 C CA . GLU A 1 107 ? -21.154 14.969 6.794 1.00 87.62 107 GLU A CA 1
ATOM 779 C C . GLU A 1 107 ? -20.964 15.586 8.182 1.00 87.62 107 GLU A C 1
ATOM 781 O O . GLU A 1 107 ? -21.784 16.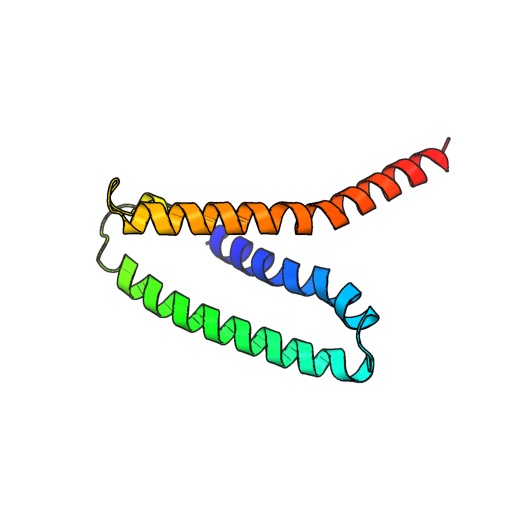398 8.609 1.00 87.62 107 GLU A O 1
ATOM 786 N N . ARG A 1 108 ? -19.861 15.265 8.874 1.00 76.50 108 ARG A N 1
ATOM 787 C CA . ARG A 1 108 ? -19.532 15.862 10.179 1.00 76.50 108 ARG A CA 1
ATOM 788 C C . ARG A 1 108 ? -19.309 17.366 10.085 1.00 76.50 108 ARG A C 1
ATOM 790 O O . ARG A 1 108 ? -19.792 18.091 10.947 1.00 76.50 108 ARG A O 1
ATOM 797 N N . SER A 1 109 ? -18.620 17.838 9.048 1.00 78.38 109 SER A N 1
ATOM 798 C CA . SER A 1 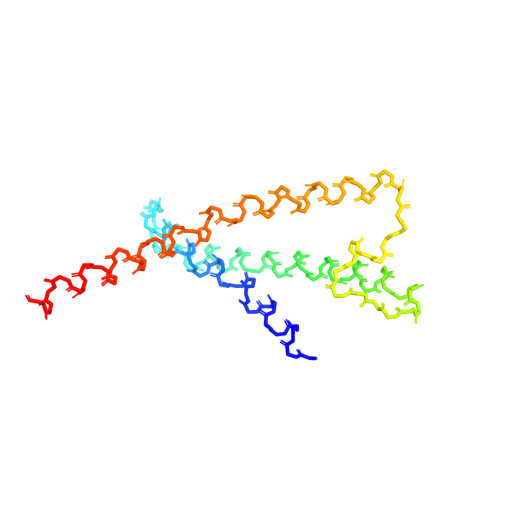109 ? -18.395 19.268 8.817 1.00 78.38 109 SER A CA 1
ATOM 799 C C . SER A 1 109 ? -19.712 20.010 8.557 1.00 78.38 109 SER A C 1
ATOM 801 O O . SER A 1 109 ? -19.966 21.049 9.163 1.00 78.38 109 SER A O 1
ATOM 803 N N . THR A 1 110 ? -20.603 19.430 7.748 1.00 78.62 110 THR A N 1
ATOM 804 C CA . THR A 1 110 ? -21.924 20.011 7.452 1.00 78.62 110 THR A CA 1
ATOM 805 C C . THR A 1 110 ? -22.861 19.969 8.667 1.00 78.62 110 THR A C 1
ATOM 807 O O . THR A 1 110 ? -23.600 20.919 8.916 1.00 78.62 110 THR A O 1
ATOM 810 N N . ALA A 1 111 ? -22.825 18.891 9.458 1.00 74.25 111 ALA A N 1
ATOM 811 C CA . ALA A 1 111 ? -23.596 18.769 10.695 1.00 74.25 111 ALA A CA 1
ATOM 812 C C . ALA A 1 111 ? -23.091 19.724 11.789 1.00 74.25 111 ALA A C 1
ATOM 814 O O . ALA A 1 111 ? -23.900 20.352 12.466 1.00 74.25 111 ALA A O 1
ATOM 815 N N . ALA A 1 112 ? -21.772 19.900 11.919 1.00 64.25 112 ALA A N 1
ATOM 816 C CA . ALA A 1 112 ? -21.174 20.888 12.815 1.00 64.25 112 ALA A CA 1
ATOM 817 C C . ALA A 1 112 ? -21.516 22.329 12.392 1.00 64.25 112 ALA A C 1
ATOM 819 O O . ALA A 1 112 ? -21.784 23.170 13.247 1.00 64.25 112 ALA A O 1
ATOM 820 N N . GLY A 1 113 ? -21.605 22.594 11.083 1.00 60.31 113 GLY A N 1
ATOM 821 C CA . GLY A 1 113 ? -22.064 23.875 10.539 1.00 60.31 113 GLY A CA 1
ATOM 822 C C . GLY A 1 113 ? -23.533 24.214 10.834 1.00 60.31 113 GLY A C 1
ATOM 823 O O . GLY A 1 113 ? -23.884 25.387 10.821 1.00 60.31 113 GLY A O 1
ATOM 824 N N . ARG A 1 114 ? -24.391 23.228 11.149 1.00 55.38 114 ARG A N 1
ATOM 825 C CA . ARG A 1 114 ? -25.791 23.459 11.574 1.00 55.38 114 ARG A CA 1
ATOM 826 C C . ARG A 1 114 ? -25.974 23.701 13.074 1.00 55.38 114 ARG A C 1
ATOM 828 O O . ARG A 1 114 ? -27.048 24.131 13.464 1.00 55.38 114 ARG A O 1
ATOM 835 N N . VAL A 1 115 ? -24.980 23.398 13.910 1.00 53.69 115 VAL A N 1
ATOM 836 C CA . VAL A 1 115 ? -25.069 23.571 15.377 1.00 53.69 115 VAL A CA 1
ATOM 837 C C . VAL A 1 115 ? -24.568 24.952 15.826 1.00 53.69 115 VAL A C 1
ATOM 839 O O . VAL A 1 115 ? -24.903 25.401 16.916 1.00 53.69 115 VAL A O 1
ATOM 842 N N . PHE A 1 116 ? -23.800 25.642 14.980 1.00 50.28 116 PHE A N 1
ATOM 843 C CA . PHE A 1 116 ? -23.281 26.995 15.225 1.00 50.28 116 PHE A CA 1
ATOM 844 C C . PHE A 1 116 ? -24.049 28.111 14.485 1.00 50.28 116 PHE A C 1
ATOM 846 O O . PHE A 1 116 ? -23.565 29.242 14.441 1.00 50.28 116 PHE A O 1
ATOM 853 N N . GLY A 1 117 ? -25.209 27.798 13.895 1.00 43.66 117 GLY A N 1
ATOM 854 C CA . GLY A 1 117 ? -26.097 28.749 13.213 1.00 43.66 117 GLY A CA 1
ATOM 855 C C . GLY A 1 117 ? -27.364 29.033 14.001 1.00 43.66 117 GLY A C 1
ATOM 856 O O . GLY A 1 117 ? -27.892 28.072 14.604 1.00 43.66 117 GLY A O 1
#

Secondary structure (DSSP, 8-state):
-HHHHHHHHHHHHHHHHHHHHHHHH-S-GGGHHHHHHHHHHHHHHHHHHHHHHHHHHHHT--S---SSGGGTSPTT-HHHHHHHHHHHHHHHHHHHHHHHHHHHHHHHHHHHHHH--

Radius of gyration: 19.62 Å; chains: 1; bounding box: 47×41×49 Å